Protein AF-A0A6N4V456-F1 (afdb_monomer)

Neare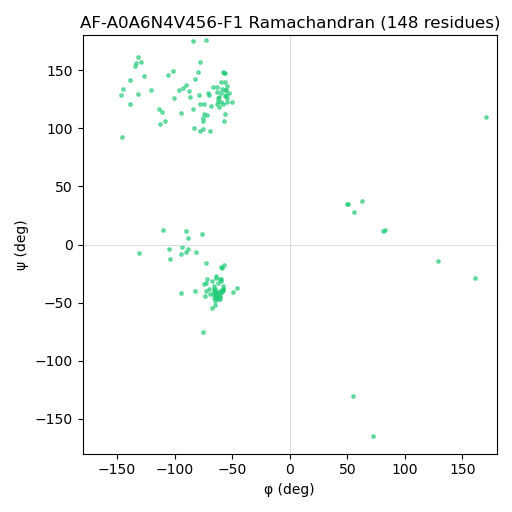st PDB structures (foldseek):
  8s0f-assembly1_A  TM=7.526E-01  e=5.060E-02  Homo sapiens
  7jps-assembly1_A  TM=7.672E-01  e=6.511E-02  Homo sapiens
  7jpr-assembly1_A  TM=7.227E-01  e=4.460E-02  Homo sapiens
  8s0d-assembly1_A  TM=7.265E-01  e=8.378E-02  Homo sapiens
  7jgr-assembly1_G  TM=6.329E-01  e=5.389E-02  Drosophila melanogaster

pLDDT: mean 76.41, std 17.26, range [37.94, 96.62]

Radius of gyration: 28.94 Å; Cα contacts (8 Å, |Δi|>4): 141; chains: 1; bounding box: 64×98×46 Å

Sequence (150 aa):
MQAHAAGMGLRGARKAVLAAVLELLPGRHSRITDDAVRLYQLADLIVEAGGRRYCDKTIGRALASLAADELVDYIPARGRGNRALVAIHRRFVDDIEVLQRDETGRVIVPASAESVTFLKPLPLIGQRPITPLPPAAPTPRPQATLDRRG

Organism: NCBI:txid67081

Secondary structure (DSSP, 8-state):
-HHHHHHTT--HHHHHHHHHHHIIIIIIIS-SEEEEEEHHHHHHHHHHTT-----HHHHHHHHHHHHHTTSEEEE---STT-EEEEEE-GGGTTT-----B-TTS-B---TT------S--PPPTT----PPPPPPPPPPPPP-------

Mean predicted aligned error: 15.13 Å

Structure (mmCIF, N/CA/C/O backbone):
data_AF-A0A6N4V456-F1
#
_entry.id   AF-A0A6N4V456-F1
#
loop_
_atom_site.group_PDB
_atom_site.id
_atom_site.type_symbol
_atom_site.label_atom_id
_atom_site.label_alt_id
_atom_site.label_comp_id
_atom_site.label_asym_id
_atom_site.label_entity_id
_atom_site.label_seq_id
_atom_site.pdbx_PDB_ins_code
_atom_site.Cartn_x
_atom_site.Cartn_y
_atom_site.Cartn_z
_atom_site.occupancy
_atom_site.B_iso_or_equiv
_atom_site.auth_seq_id
_atom_site.auth_comp_id
_atom_site.auth_asym_id
_atom_site.auth_atom_id
_atom_site.pdbx_PDB_model_num
ATOM 1 N N . MET A 1 1 ? -0.094 -7.632 11.638 1.00 76.62 1 MET A N 1
ATOM 2 C CA . MET A 1 1 ? 0.466 -7.560 10.266 1.00 76.62 1 MET A CA 1
ATOM 3 C C . MET A 1 1 ? 2.001 -7.577 10.207 1.00 76.62 1 MET A C 1
ATOM 5 O O . MET A 1 1 ? 2.545 -8.483 9.589 1.00 76.62 1 MET A O 1
ATOM 9 N N . GLN A 1 2 ? 2.720 -6.627 10.828 1.00 75.19 2 GLN A N 1
ATOM 10 C CA . GLN A 1 2 ? 4.193 -6.538 10.716 1.00 75.19 2 GLN A CA 1
ATOM 11 C C . GLN A 1 2 ? 4.936 -7.809 11.183 1.00 75.19 2 GLN A C 1
ATOM 13 O O . GLN A 1 2 ? 5.874 -8.235 10.516 1.00 75.19 2 GLN A O 1
ATOM 18 N N . ALA A 1 3 ? 4.477 -8.467 12.255 1.00 72.88 3 ALA A N 1
ATOM 19 C CA . ALA A 1 3 ? 5.039 -9.741 12.723 1.00 72.88 3 ALA A CA 1
ATOM 20 C C . ALA A 1 3 ? 4.883 -10.886 11.698 1.00 72.88 3 ALA A C 1
ATOM 22 O O . ALA A 1 3 ? 5.820 -11.640 11.456 1.00 72.88 3 ALA A O 1
ATOM 23 N N . HIS A 1 4 ? 3.730 -10.969 11.027 1.00 74.75 4 HIS A N 1
ATOM 24 C CA . HIS A 1 4 ? 3.493 -11.946 9.958 1.00 74.75 4 HIS A CA 1
ATOM 25 C C . HIS A 1 4 ? 4.378 -11.659 8.733 1.00 74.75 4 HIS A C 1
ATOM 27 O O . HIS A 1 4 ? 5.012 -12.556 8.182 1.00 74.75 4 HIS A O 1
ATOM 33 N N . ALA A 1 5 ? 4.506 -10.382 8.360 1.00 72.69 5 ALA A N 1
ATOM 34 C CA . ALA A 1 5 ? 5.397 -9.942 7.290 1.00 72.69 5 ALA A CA 1
ATOM 35 C C . ALA A 1 5 ? 6.885 -10.220 7.581 1.00 72.69 5 ALA A C 1
ATOM 37 O O . ALA A 1 5 ? 7.645 -10.518 6.657 1.00 72.69 5 ALA A O 1
ATOM 38 N N . ALA A 1 6 ? 7.306 -10.158 8.849 1.00 75.12 6 ALA A N 1
ATOM 39 C CA . ALA A 1 6 ? 8.663 -10.511 9.264 1.00 75.12 6 ALA A CA 1
ATOM 40 C C . ALA A 1 6 ? 8.957 -12.008 9.051 1.00 75.12 6 ALA A C 1
ATOM 42 O O . ALA A 1 6 ? 10.027 -12.343 8.543 1.00 75.12 6 ALA A O 1
ATOM 43 N N . GLY A 1 7 ? 7.989 -12.886 9.341 1.00 76.00 7 GLY A N 1
ATOM 44 C CA . GLY A 1 7 ? 8.099 -14.331 9.102 1.00 76.00 7 GLY A CA 1
ATOM 45 C C . GLY A 1 7 ? 8.227 -14.717 7.623 1.00 76.00 7 GLY A C 1
ATOM 46 O O . GLY A 1 7 ? 8.863 -15.714 7.303 1.00 76.00 7 GLY A O 1
ATOM 47 N N . MET A 1 8 ? 7.704 -13.895 6.708 1.00 83.44 8 MET A N 1
ATOM 48 C CA . MET A 1 8 ? 7.824 -14.114 5.257 1.00 83.44 8 MET A CA 1
ATOM 49 C C . MET A 1 8 ? 9.162 -13.658 4.662 1.00 83.44 8 MET A C 1
ATOM 51 O O . MET A 1 8 ? 9.415 -13.862 3.476 1.00 83.44 8 MET A O 1
ATOM 55 N N . GLY A 1 9 ? 10.022 -13.000 5.447 1.00 82.19 9 GLY A N 1
ATOM 56 C CA . GLY A 1 9 ? 11.329 -12.554 4.966 1.00 82.19 9 GLY A CA 1
ATOM 57 C C . GLY A 1 9 ? 11.247 -11.539 3.821 1.00 82.19 9 GLY A C 1
ATOM 58 O O . GLY A 1 9 ? 12.075 -11.583 2.908 1.00 82.19 9 GLY A O 1
ATOM 59 N N . LEU A 1 10 ? 10.269 -10.622 3.849 1.00 87.12 10 LEU A N 1
ATOM 60 C CA . LEU A 1 10 ? 10.125 -9.576 2.830 1.00 87.12 10 LEU A CA 1
ATOM 61 C C . LEU A 1 10 ? 11.402 -8.729 2.711 1.00 87.12 10 LEU A C 1
ATOM 63 O O . LEU A 1 10 ? 11.950 -8.241 3.703 1.00 87.12 10 LEU A O 1
ATOM 67 N N . ARG A 1 11 ? 11.855 -8.491 1.475 1.00 88.69 11 ARG A N 1
ATOM 68 C CA . ARG A 1 11 ? 13.077 -7.726 1.169 1.00 88.69 11 ARG A CA 1
ATOM 69 C C . ARG A 1 11 ? 12.840 -6.676 0.087 1.00 88.69 11 ARG A C 1
ATOM 71 O O . ARG A 1 11 ? 11.875 -6.740 -0.677 1.00 88.69 11 ARG A O 1
ATOM 78 N N . GLY A 1 12 ? 13.754 -5.707 0.022 1.00 91.38 12 GLY A N 1
ATOM 79 C CA . GLY A 1 12 ? 13.803 -4.696 -1.033 1.00 91.38 12 GLY A CA 1
ATOM 80 C C . GLY A 1 12 ? 12.491 -3.926 -1.195 1.00 91.38 12 GLY A C 1
ATOM 81 O O . GLY A 1 12 ? 11.916 -3.450 -0.215 1.00 91.38 12 GLY A O 1
ATOM 82 N N . ALA A 1 13 ? 12.013 -3.828 -2.439 1.00 92.25 13 ALA A N 1
ATOM 83 C CA . ALA A 1 13 ? 10.823 -3.057 -2.792 1.00 92.25 13 ALA A CA 1
ATOM 84 C C . ALA A 1 13 ? 9.568 -3.513 -2.037 1.00 92.25 13 ALA A C 1
ATOM 86 O O . ALA A 1 13 ? 8.795 -2.672 -1.606 1.00 92.25 13 ALA A O 1
ATOM 87 N N . ARG A 1 14 ? 9.381 -4.822 -1.823 1.00 94.75 14 ARG A N 1
ATOM 88 C CA . ARG A 1 14 ? 8.186 -5.351 -1.143 1.00 94.75 14 ARG A CA 1
ATOM 89 C C . ARG A 1 14 ? 8.100 -4.873 0.303 1.00 94.75 14 ARG A C 1
ATOM 91 O O . ARG A 1 14 ? 7.057 -4.390 0.725 1.00 94.75 14 ARG A O 1
ATOM 98 N N . LYS A 1 15 ? 9.218 -4.947 1.035 1.00 94.44 15 LYS A N 1
ATOM 99 C CA . LYS A 1 15 ? 9.308 -4.452 2.416 1.00 94.44 15 LYS A CA 1
ATOM 100 C C . LYS A 1 15 ? 9.073 -2.941 2.480 1.00 94.44 15 LYS A C 1
ATOM 102 O O . LYS A 1 15 ? 8.299 -2.485 3.313 1.00 94.44 15 LYS A O 1
ATOM 107 N N . ALA A 1 16 ? 9.723 -2.186 1.594 1.00 95.06 16 ALA A N 1
ATOM 108 C CA . ALA A 1 16 ? 9.610 -0.730 1.557 1.00 95.06 16 ALA A CA 1
ATOM 109 C C . ALA A 1 16 ? 8.184 -0.268 1.211 1.00 95.06 16 ALA A C 1
ATOM 111 O O . ALA A 1 16 ? 7.636 0.593 1.887 1.00 95.06 16 ALA A O 1
ATOM 112 N N . VAL A 1 17 ? 7.561 -0.884 0.203 1.00 95.31 17 VAL A N 1
ATOM 113 C CA . VAL A 1 17 ? 6.187 -0.577 -0.210 1.00 95.31 17 VAL A CA 1
ATOM 114 C C . VAL A 1 17 ? 5.193 -0.942 0.882 1.00 95.31 17 VAL A C 1
ATOM 116 O O . VAL A 1 17 ? 4.307 -0.145 1.161 1.00 95.31 17 VAL A O 1
ATOM 119 N N . LEU A 1 18 ? 5.355 -2.088 1.549 1.00 94.69 18 LEU A N 1
ATOM 120 C CA . LEU A 1 18 ? 4.477 -2.442 2.661 1.00 94.69 18 LEU A CA 1
ATOM 121 C C . LEU A 1 18 ? 4.556 -1.416 3.803 1.00 94.69 18 LEU A C 1
ATOM 123 O O . LEU A 1 18 ? 3.525 -0.998 4.321 1.00 94.69 18 LEU A O 1
ATOM 127 N N . ALA A 1 19 ? 5.767 -0.995 4.176 1.00 94.38 19 ALA A N 1
ATOM 128 C CA . ALA A 1 19 ? 5.955 0.036 5.193 1.00 94.38 19 ALA A CA 1
ATOM 129 C C . ALA A 1 19 ? 5.307 1.367 4.775 1.00 94.38 19 ALA A C 1
ATOM 131 O O . ALA A 1 19 ? 4.605 1.976 5.573 1.00 94.38 19 ALA A O 1
ATOM 132 N N . ALA A 1 20 ? 5.465 1.775 3.514 1.00 94.50 20 ALA A N 1
ATOM 133 C CA . ALA A 1 20 ? 4.847 2.990 2.992 1.00 94.50 20 ALA A CA 1
ATOM 134 C C . ALA A 1 20 ? 3.314 2.918 2.939 1.00 94.50 20 ALA A C 1
ATOM 136 O O . ALA A 1 20 ? 2.661 3.919 3.202 1.00 94.50 20 ALA A O 1
ATOM 137 N N . VAL A 1 21 ? 2.720 1.757 2.642 1.00 93.31 21 VAL A N 1
ATOM 138 C CA . VAL A 1 21 ? 1.257 1.572 2.706 1.00 93.31 21 VAL A CA 1
ATOM 139 C C . VAL A 1 21 ? 0.754 1.733 4.141 1.00 93.31 21 VAL A C 1
ATOM 141 O O . VAL A 1 21 ? -0.249 2.407 4.364 1.00 93.31 21 VAL A O 1
ATOM 144 N N . LEU A 1 22 ? 1.465 1.157 5.113 1.00 92.19 22 LEU A N 1
ATOM 145 C CA . LEU A 1 22 ? 1.135 1.300 6.533 1.00 92.19 22 LEU A CA 1
ATOM 146 C C . LEU A 1 22 ? 1.335 2.730 7.046 1.00 92.19 22 LEU A C 1
ATOM 148 O O . LEU A 1 22 ? 0.599 3.171 7.916 1.00 92.19 22 LEU A O 1
ATOM 152 N N . GLU A 1 23 ? 2.288 3.473 6.501 1.00 93.56 23 GLU A N 1
ATOM 153 C CA . GLU A 1 23 ? 2.442 4.888 6.829 1.00 93.56 23 GLU A CA 1
ATOM 154 C C . GLU A 1 23 ? 1.342 5.741 6.177 1.00 93.56 23 GLU A C 1
ATOM 156 O O . GLU A 1 23 ? 0.740 6.596 6.822 1.00 93.56 23 GLU A O 1
ATOM 161 N N . LEU A 1 24 ? 1.029 5.494 4.902 1.00 90.81 24 LEU A N 1
ATOM 162 C CA . LEU A 1 24 ? 0.045 6.278 4.157 1.00 90.81 24 LEU A CA 1
ATOM 163 C C . LEU A 1 24 ? -1.364 6.119 4.735 1.00 90.81 24 LEU A C 1
ATOM 165 O O . LEU A 1 24 ? -2.036 7.112 5.005 1.00 90.81 24 LEU A O 1
ATOM 169 N N . LEU A 1 25 ? -1.810 4.871 4.902 1.00 87.00 25 LEU A N 1
ATOM 170 C CA . LEU A 1 25 ? -3.200 4.564 5.216 1.00 87.00 25 LEU A CA 1
ATOM 171 C C . LEU A 1 25 ? -3.519 4.885 6.690 1.00 87.00 25 LEU A C 1
ATOM 173 O O . LEU A 1 25 ? -4.149 5.919 6.946 1.00 87.00 25 LEU A O 1
ATOM 177 N N . PRO A 1 26 ? -3.092 4.084 7.687 1.00 80.88 26 PRO A N 1
ATOM 178 C CA . PRO A 1 26 ? -3.422 4.389 9.070 1.00 80.88 26 PRO A CA 1
ATOM 179 C C . PRO A 1 26 ? -2.608 5.567 9.619 1.00 80.88 26 PRO A C 1
ATOM 181 O O . PRO A 1 26 ? -3.162 6.343 10.392 1.00 80.88 26 PRO A O 1
ATOM 184 N N . GLY A 1 27 ? -1.344 5.744 9.209 1.00 80.12 27 GLY A N 1
ATOM 185 C CA . GLY A 1 27 ? -0.478 6.810 9.730 1.00 80.12 27 GLY A CA 1
ATOM 186 C C . GLY A 1 27 ? -0.928 8.215 9.323 1.00 80.12 27 GLY A C 1
ATOM 187 O O . GLY A 1 27 ? -1.173 9.062 10.181 1.00 80.12 27 GLY A O 1
ATOM 188 N N . ARG A 1 28 ? -1.087 8.470 8.019 1.00 84.00 28 ARG A N 1
ATOM 189 C CA . ARG A 1 28 ? -1.448 9.805 7.505 1.00 84.00 28 ARG A CA 1
ATOM 190 C C . ARG A 1 28 ? -2.938 9.996 7.297 1.00 84.00 28 ARG A C 1
ATOM 192 O O . ARG A 1 28 ? -3.461 11.065 7.598 1.00 84.00 28 ARG A O 1
ATOM 199 N N . HIS A 1 29 ? -3.628 8.996 6.756 1.00 82.06 29 HIS A N 1
ATOM 200 C CA . HIS A 1 29 ? -5.027 9.157 6.361 1.00 82.06 29 HIS A CA 1
ATOM 201 C C . HIS A 1 29 ? -6.013 8.713 7.449 1.00 82.06 29 HIS A C 1
ATOM 203 O O . HIS A 1 29 ? -7.209 8.960 7.301 1.00 82.06 29 HIS A O 1
ATOM 209 N N . SER A 1 30 ? -5.546 8.093 8.546 1.00 79.94 30 SER A N 1
ATOM 210 C CA . SER A 1 30 ? -6.413 7.473 9.565 1.00 79.94 30 SER A CA 1
ATOM 211 C C . SER A 1 30 ? -7.454 6.523 8.950 1.00 79.94 30 SER A C 1
ATOM 213 O O . SER A 1 30 ? -8.595 6.452 9.408 1.00 79.94 30 SER A O 1
ATOM 215 N N . ARG A 1 31 ? -7.080 5.830 7.869 1.00 79.88 31 ARG A N 1
ATOM 216 C CA . ARG A 1 31 ? -7.943 4.929 7.092 1.00 79.88 31 ARG A CA 1
ATOM 217 C C . ARG A 1 31 ? -7.257 3.582 6.905 1.00 79.88 31 ARG A C 1
ATOM 219 O O . ARG A 1 31 ? -6.039 3.492 6.946 1.00 79.88 31 ARG A O 1
ATOM 226 N N . ILE A 1 32 ? -8.042 2.537 6.665 1.00 82.00 32 ILE A N 1
ATOM 227 C CA . ILE A 1 32 ? -7.533 1.192 6.332 1.00 82.00 32 ILE A CA 1
ATOM 228 C C . ILE A 1 32 ? -7.664 0.854 4.838 1.00 82.00 32 ILE A C 1
ATOM 230 O O . ILE A 1 32 ? -7.033 -0.090 4.366 1.00 82.00 32 ILE A O 1
ATOM 234 N N . THR A 1 33 ? -8.421 1.670 4.099 1.00 81.94 33 THR A N 1
ATOM 235 C CA . THR A 1 33 ? -8.672 1.572 2.655 1.00 81.94 33 THR A CA 1
ATOM 236 C C . THR A 1 33 ? -8.623 2.964 2.038 1.00 81.94 33 THR A C 1
ATOM 238 O O . THR A 1 33 ? -9.124 3.921 2.635 1.00 81.94 33 THR A O 1
ATOM 241 N N . ASP A 1 34 ? -8.058 3.079 0.838 1.00 75.44 34 ASP A N 1
ATOM 242 C CA . ASP A 1 34 ? -8.066 4.311 0.049 1.00 75.44 34 ASP A CA 1
ATOM 243 C C . ASP A 1 34 ? -8.139 3.983 -1.454 1.00 75.44 34 ASP A C 1
ATOM 245 O O . ASP A 1 34 ? -7.368 3.170 -1.972 1.00 75.44 34 ASP A O 1
ATOM 249 N N . ASP A 1 35 ? -9.091 4.593 -2.158 1.00 71.62 35 ASP A N 1
ATOM 250 C CA . ASP A 1 35 ? -9.322 4.433 -3.597 1.00 71.62 35 ASP A CA 1
ATOM 251 C C . ASP A 1 35 ? -8.527 5.444 -4.444 1.00 71.62 35 ASP A C 1
ATOM 253 O O . ASP A 1 35 ? -8.491 5.359 -5.676 1.00 71.62 35 ASP A O 1
ATOM 257 N N . ALA A 1 36 ? -7.860 6.399 -3.788 1.00 79.88 36 ALA A N 1
ATOM 258 C CA . ALA A 1 36 ? -7.232 7.547 -4.414 1.00 79.88 36 ALA A CA 1
ATOM 259 C C . ALA A 1 36 ? -5.697 7.533 -4.403 1.00 79.88 36 ALA A C 1
ATOM 261 O O . ALA A 1 36 ? -5.079 8.548 -4.747 1.00 79.88 36 ALA A O 1
ATOM 262 N N . VAL A 1 37 ? -5.066 6.405 -4.068 1.00 86.19 37 VAL A N 1
ATOM 263 C CA . VAL A 1 37 ? -3.610 6.326 -3.895 1.00 86.19 37 VAL A CA 1
ATOM 264 C C . VAL A 1 37 ? -2.893 6.492 -5.229 1.00 86.19 37 VAL A C 1
ATOM 266 O O . VAL A 1 37 ? -3.022 5.679 -6.147 1.00 86.19 37 VAL A O 1
ATOM 269 N N . ARG A 1 38 ? -2.065 7.529 -5.341 1.00 89.56 38 ARG A N 1
ATOM 270 C CA . ARG A 1 38 ? -1.131 7.669 -6.461 1.00 89.56 38 ARG A CA 1
ATOM 271 C C . ARG A 1 38 ? 0.161 6.938 -6.123 1.00 89.56 38 ARG A C 1
ATOM 273 O O . ARG A 1 38 ? 0.729 7.148 -5.055 1.00 89.56 38 ARG A O 1
ATOM 280 N N . LEU A 1 39 ? 0.677 6.123 -7.045 1.00 90.44 39 LEU A N 1
ATOM 281 C CA . LEU A 1 39 ? 1.865 5.297 -6.774 1.00 90.44 39 LEU A CA 1
ATOM 282 C C . LEU A 1 39 ? 3.106 6.120 -6.398 1.00 90.44 39 LEU A C 1
ATOM 284 O O . LEU A 1 39 ? 3.908 5.664 -5.584 1.00 90.44 39 LEU A O 1
ATOM 288 N N . TYR A 1 40 ? 3.233 7.352 -6.902 1.00 89.81 40 TYR A N 1
ATOM 289 C CA . TYR A 1 40 ? 4.324 8.237 -6.499 1.00 89.81 40 TYR A CA 1
ATOM 290 C C . TYR A 1 40 ? 4.265 8.622 -5.013 1.00 89.81 40 TYR A C 1
ATOM 292 O O . TYR A 1 40 ? 5.317 8.842 -4.431 1.00 89.81 40 TYR A O 1
ATOM 300 N N . GLN A 1 41 ? 3.085 8.670 -4.377 1.00 91.62 41 GLN A N 1
ATOM 301 C CA . GLN A 1 41 ? 2.974 8.993 -2.947 1.00 91.62 41 GLN A CA 1
ATOM 302 C C . GLN A 1 41 ? 3.653 7.910 -2.107 1.00 91.62 41 GLN A C 1
ATOM 304 O O . GLN A 1 41 ? 4.359 8.212 -1.152 1.00 91.62 41 GLN A O 1
ATOM 309 N N . LEU A 1 42 ? 3.512 6.645 -2.515 1.00 93.31 42 LEU A N 1
ATOM 310 C CA . LEU A 1 42 ? 4.258 5.544 -1.908 1.00 93.31 42 LEU A CA 1
ATOM 311 C C . LEU A 1 42 ? 5.760 5.678 -2.184 1.00 93.31 42 LEU A C 1
ATOM 313 O O . LEU A 1 42 ? 6.566 5.396 -1.305 1.00 93.31 42 LEU A O 1
ATOM 317 N N . ALA A 1 43 ? 6.152 6.125 -3.382 1.00 93.62 43 ALA A N 1
ATOM 318 C CA . ALA A 1 43 ? 7.557 6.378 -3.703 1.00 93.62 43 ALA A CA 1
ATOM 319 C C . ALA A 1 43 ? 8.167 7.465 -2.803 1.00 93.62 43 ALA A C 1
ATOM 321 O O . ALA A 1 43 ? 9.284 7.289 -2.321 1.00 93.62 43 ALA A O 1
ATOM 322 N N . ASP A 1 44 ? 7.438 8.559 -2.581 1.00 94.94 44 ASP A N 1
ATOM 323 C CA . ASP A 1 44 ? 7.869 9.685 -1.752 1.00 94.94 44 ASP A CA 1
ATOM 324 C C . ASP A 1 44 ? 7.998 9.261 -0.287 1.00 94.94 44 ASP A C 1
ATOM 326 O O . ASP A 1 44 ? 9.052 9.470 0.303 1.00 94.94 44 ASP A O 1
ATOM 330 N N . LEU A 1 45 ? 7.014 8.538 0.256 1.00 95.31 45 LEU A N 1
ATOM 331 C CA . LEU A 1 45 ? 7.079 7.990 1.617 1.00 95.31 45 LEU A CA 1
ATOM 332 C C . LEU A 1 45 ? 8.285 7.071 1.839 1.00 95.31 45 LEU A C 1
ATOM 334 O O . LEU A 1 45 ? 8.918 7.109 2.892 1.00 95.31 45 LEU A O 1
ATOM 338 N N . ILE A 1 46 ? 8.634 6.249 0.845 1.00 95.12 46 ILE A N 1
ATOM 339 C CA . ILE A 1 46 ? 9.825 5.394 0.930 1.00 95.12 46 ILE A CA 1
ATOM 340 C C . ILE A 1 46 ? 11.097 6.243 1.010 1.00 95.12 46 ILE A C 1
ATOM 342 O O . ILE A 1 46 ? 12.006 5.897 1.763 1.00 95.12 46 ILE A O 1
ATOM 346 N N . VAL A 1 47 ? 11.179 7.322 0.229 1.00 96.62 47 VAL A N 1
ATOM 347 C CA . VAL A 1 47 ? 12.335 8.230 0.229 1.00 96.62 47 VAL A CA 1
ATOM 348 C C . VAL A 1 47 ? 12.416 9.010 1.539 1.00 96.62 47 VAL A C 1
ATOM 350 O O . VAL A 1 47 ? 13.497 9.104 2.114 1.00 96.62 47 VAL A O 1
ATOM 353 N N . GLU A 1 48 ? 11.289 9.509 2.045 1.00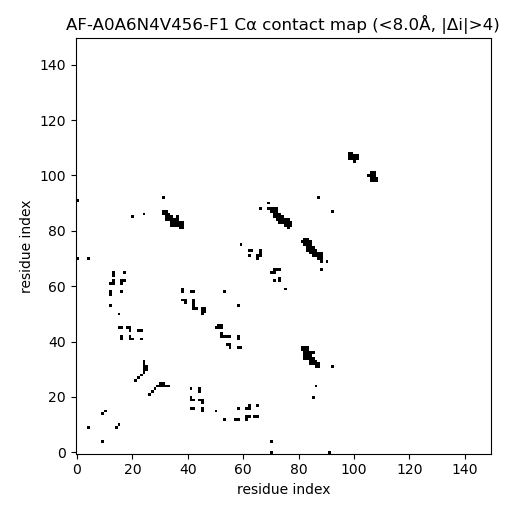 94.88 48 GLU A N 1
ATOM 354 C CA . GLU A 1 48 ? 11.194 10.193 3.341 1.00 94.88 48 GLU A CA 1
ATOM 355 C C . GLU A 1 48 ? 11.663 9.296 4.497 1.00 94.88 48 GLU A C 1
ATOM 357 O O . GLU A 1 48 ? 12.341 9.762 5.407 1.00 94.88 48 GLU A O 1
ATOM 362 N N . ALA A 1 49 ? 11.397 7.989 4.421 1.00 91.88 49 ALA A N 1
ATOM 363 C CA . ALA A 1 49 ? 11.895 6.996 5.372 1.00 91.88 49 ALA A CA 1
ATOM 364 C C . ALA A 1 49 ? 13.386 6.619 5.180 1.00 91.88 49 ALA A C 1
ATOM 366 O O . ALA A 1 49 ? 13.862 5.654 5.781 1.00 91.88 49 ALA A O 1
ATOM 367 N N . GLY A 1 50 ? 14.130 7.330 4.322 1.00 92.88 50 GLY A N 1
ATOM 368 C CA . GLY A 1 50 ? 15.548 7.078 4.029 1.00 92.88 50 GLY A CA 1
ATOM 369 C C . GLY A 1 50 ? 15.803 5.943 3.028 1.00 92.88 50 GLY A C 1
ATOM 370 O O . GLY A 1 50 ? 16.934 5.477 2.881 1.00 92.88 50 GLY A O 1
ATOM 371 N N . GLY A 1 51 ? 14.764 5.461 2.345 1.00 93.00 51 GLY A N 1
ATOM 372 C CA . GLY A 1 51 ? 14.861 4.435 1.312 1.00 93.00 51 GLY A CA 1
ATOM 373 C C . GLY A 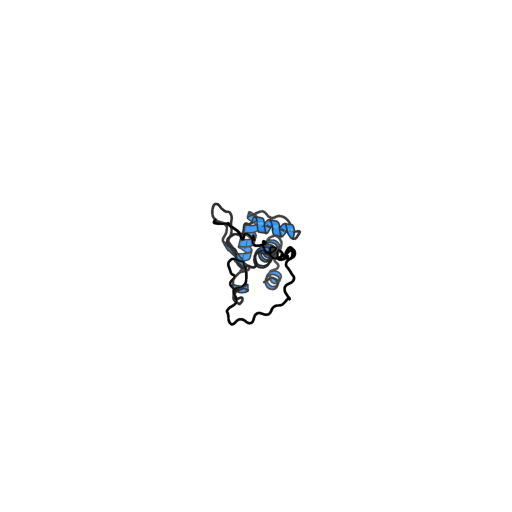1 51 ? 15.216 4.988 -0.072 1.00 93.00 51 GLY A C 1
ATOM 374 O O . GLY A 1 51 ? 15.274 6.191 -0.317 1.00 93.00 51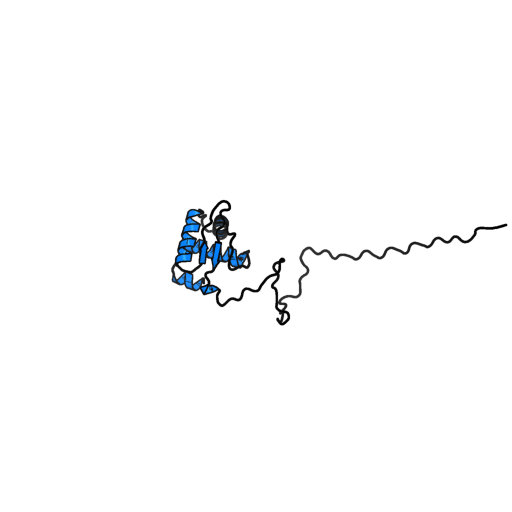 GLY A O 1
ATOM 375 N N . ARG A 1 52 ? 15.421 4.082 -1.036 1.00 93.38 52 ARG A N 1
ATOM 376 C CA . ARG A 1 52 ? 15.632 4.463 -2.442 1.00 93.38 52 ARG A CA 1
ATOM 377 C C . ARG A 1 52 ? 14.307 4.778 -3.138 1.00 93.38 52 ARG A C 1
ATOM 379 O O . ARG A 1 52 ? 13.307 4.102 -2.896 1.00 93.38 52 ARG A O 1
ATOM 386 N N . ARG A 1 53 ? 14.327 5.699 -4.103 1.00 94.88 53 ARG A N 1
ATOM 387 C CA . ARG A 1 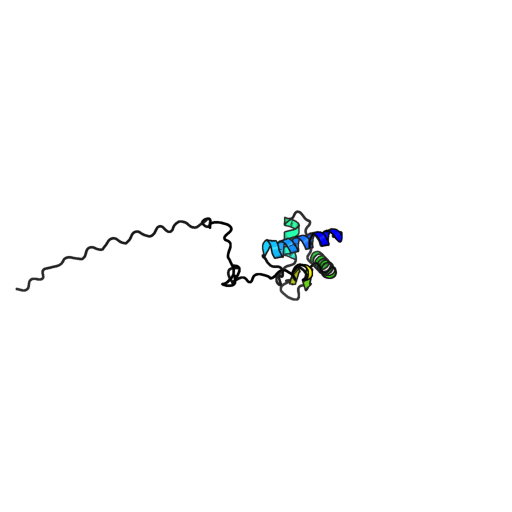53 ? 13.158 5.968 -4.951 1.00 94.88 53 ARG A CA 1
ATOM 388 C C . ARG A 1 53 ? 12.897 4.796 -5.903 1.00 94.88 53 ARG A C 1
ATOM 390 O O . ARG A 1 53 ? 13.793 4.347 -6.619 1.00 94.88 53 ARG A O 1
ATOM 397 N N . TYR A 1 54 ? 11.658 4.312 -5.925 1.00 94.50 54 TYR A N 1
ATOM 398 C CA . TYR A 1 54 ? 11.183 3.295 -6.864 1.00 94.50 54 TYR A CA 1
ATOM 399 C C . TYR A 1 54 ? 10.279 3.933 -7.922 1.00 94.50 54 TYR A C 1
ATOM 401 O O . TYR A 1 54 ? 9.537 4.862 -7.622 1.00 94.50 54 TYR A O 1
ATOM 409 N N . CYS A 1 55 ? 10.317 3.428 -9.156 1.00 93.25 55 CYS A N 1
ATOM 410 C CA . CYS A 1 55 ? 9.368 3.841 -10.189 1.00 93.25 55 CYS A CA 1
ATOM 411 C C . CYS A 1 55 ? 7.999 3.170 -9.996 1.00 93.25 55 CYS A C 1
ATOM 413 O O . CYS A 1 55 ? 7.920 2.065 -9.449 1.00 93.25 55 CYS A O 1
ATOM 415 N N . ASP A 1 56 ? 6.944 3.781 -10.539 1.00 91.75 56 ASP A N 1
ATOM 416 C CA . ASP A 1 56 ? 5.558 3.290 -10.481 1.00 91.75 56 ASP A CA 1
ATOM 417 C C . ASP A 1 56 ? 5.429 1.818 -10.888 1.00 91.75 56 ASP A C 1
ATOM 419 O O . ASP A 1 5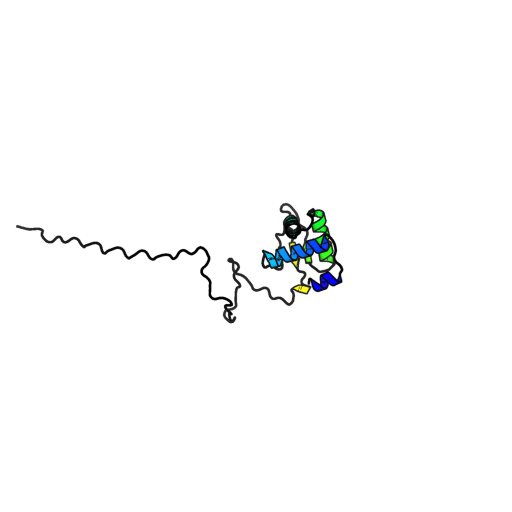6 ? 4.748 1.041 -10.223 1.00 91.75 56 ASP A O 1
ATOM 423 N N . LYS A 1 57 ? 6.157 1.387 -11.928 1.00 92.19 57 LYS A N 1
ATOM 424 C CA . LYS A 1 57 ? 6.180 -0.018 -12.367 1.00 92.19 57 LYS A CA 1
ATOM 425 C C . LYS A 1 57 ? 6.688 -0.963 -11.275 1.00 92.19 57 LYS A C 1
ATOM 427 O O . LYS A 1 57 ? 6.171 -2.068 -11.126 1.00 92.19 57 LYS A O 1
ATOM 432 N N . THR A 1 58 ? 7.710 -0.552 -10.525 1.00 95.12 58 THR A N 1
ATOM 433 C CA . THR A 1 58 ? 8.264 -1.363 -9.431 1.00 95.12 58 THR A CA 1
ATOM 434 C C . THR A 1 58 ? 7.315 -1.391 -8.240 1.00 95.12 58 THR A C 1
ATOM 436 O O . THR A 1 58 ? 7.115 -2.450 -7.651 1.00 95.12 58 THR A O 1
ATOM 439 N N . ILE A 1 59 ? 6.689 -0.256 -7.928 1.00 94.69 59 ILE A N 1
ATOM 440 C CA . ILE A 1 59 ? 5.708 -0.147 -6.845 1.00 94.69 59 ILE A CA 1
ATOM 441 C C . ILE A 1 59 ? 4.475 -0.997 -7.156 1.00 94.69 59 ILE A C 1
ATOM 443 O O . ILE A 1 59 ? 4.099 -1.827 -6.337 1.00 94.69 59 ILE A O 1
ATOM 447 N N . GLY A 1 60 ? 3.906 -0.884 -8.358 1.00 93.94 60 GLY A N 1
ATOM 448 C CA . GLY A 1 60 ? 2.760 -1.692 -8.780 1.00 93.94 60 GLY A CA 1
ATOM 449 C C . GLY A 1 60 ? 3.050 -3.196 -8.754 1.00 93.94 60 GLY A C 1
ATOM 450 O O . GLY A 1 60 ? 2.227 -3.975 -8.282 1.00 93.94 60 GLY A O 1
ATOM 451 N N . ARG A 1 61 ? 4.251 -3.623 -9.175 1.00 95.62 61 ARG A N 1
ATOM 452 C CA . ARG A 1 61 ? 4.682 -5.030 -9.055 1.00 95.62 61 ARG A CA 1
ATOM 453 C C . ARG A 1 61 ? 4.800 -5.486 -7.604 1.00 95.62 61 ARG A C 1
ATOM 455 O O . ARG A 1 61 ? 4.404 -6.604 -7.285 1.00 95.62 61 ARG A O 1
ATOM 462 N N . ALA A 1 62 ? 5.348 -4.641 -6.735 1.00 96.25 62 ALA A N 1
ATOM 463 C CA . ALA A 1 62 ? 5.438 -4.943 -5.315 1.00 96.25 62 ALA A CA 1
ATOM 464 C C . ALA A 1 62 ? 4.042 -5.050 -4.684 1.00 96.25 62 ALA A C 1
ATOM 466 O O . ALA A 1 62 ? 3.802 -6.016 -3.973 1.00 96.25 62 ALA A O 1
ATOM 467 N N . LEU A 1 63 ? 3.117 -4.134 -4.996 1.00 95.44 63 LEU A N 1
ATOM 468 C CA . LEU A 1 63 ? 1.726 -4.178 -4.529 1.00 95.44 63 LEU A CA 1
ATOM 469 C C . LEU A 1 63 ? 1.006 -5.445 -4.993 1.00 95.44 63 LEU A C 1
ATOM 471 O O . LEU A 1 63 ? 0.431 -6.141 -4.167 1.00 95.44 63 LEU A O 1
ATOM 475 N N . ALA A 1 64 ? 1.116 -5.807 -6.273 1.00 95.69 64 ALA A N 1
ATOM 476 C CA . ALA A 1 64 ? 0.542 -7.051 -6.786 1.00 95.69 64 ALA A CA 1
ATOM 477 C C . ALA A 1 64 ? 1.096 -8.290 -6.060 1.00 95.69 64 ALA A C 1
ATOM 479 O O . ALA A 1 64 ? 0.348 -9.196 -5.712 1.00 95.69 64 ALA A O 1
ATOM 480 N N . SER A 1 65 ? 2.402 -8.313 -5.774 1.00 95.81 65 SER A N 1
ATOM 481 C CA . SER A 1 65 ? 3.025 -9.405 -5.021 1.00 95.81 65 SER A CA 1
ATOM 482 C C . SER A 1 65 ? 2.665 -9.403 -3.531 1.00 95.81 65 SER A C 1
ATOM 484 O O . SER A 1 65 ? 2.664 -10.457 -2.912 1.00 95.81 65 SER A O 1
ATOM 486 N N . LEU A 1 66 ? 2.401 -8.247 -2.920 1.00 96.12 66 LEU A N 1
ATOM 487 C CA . LEU A 1 66 ? 1.892 -8.173 -1.547 1.00 96.12 66 LEU A CA 1
ATOM 488 C C . LEU A 1 66 ? 0.424 -8.613 -1.477 1.00 96.12 66 LEU A C 1
ATOM 490 O O . LEU A 1 66 ? 0.031 -9.214 -0.482 1.00 96.12 66 LEU A O 1
ATOM 494 N N . ALA A 1 67 ? -0.357 -8.349 -2.525 1.00 95.06 67 ALA A N 1
ATOM 495 C CA . ALA A 1 67 ? -1.737 -8.803 -2.628 1.00 95.06 67 ALA A CA 1
ATOM 496 C C . ALA A 1 67 ? -1.850 -10.313 -2.833 1.00 95.06 67 ALA A C 1
ATOM 498 O O . ALA A 1 67 ? -2.691 -10.948 -2.209 1.00 95.06 67 ALA A O 1
ATOM 499 N N . ALA A 1 68 ? -0.948 -10.905 -3.621 1.00 94.50 68 ALA A N 1
ATOM 500 C CA . ALA A 1 68 ? -0.843 -12.360 -3.739 1.00 94.50 68 ALA A CA 1
ATOM 501 C C . ALA A 1 68 ? -0.550 -13.050 -2.391 1.00 94.50 68 ALA A C 1
ATOM 503 O O . ALA A 1 68 ? -1.021 -14.156 -2.159 1.00 94.50 68 ALA A O 1
ATOM 504 N N . ASP A 1 69 ? 0.177 -12.375 -1.496 1.00 94.19 69 ASP A N 1
ATOM 505 C CA . ASP A 1 69 ? 0.475 -12.859 -0.141 1.00 94.19 69 ASP A CA 1
ATOM 506 C C . ASP A 1 69 ? -0.590 -12.424 0.888 1.00 94.19 69 ASP A C 1
ATOM 508 O O . ASP A 1 69 ? -0.358 -12.507 2.099 1.00 94.19 69 ASP A O 1
ATOM 512 N N . GLU A 1 70 ? -1.736 -11.906 0.429 1.00 94.12 70 GLU A N 1
ATOM 513 C CA . GLU A 1 70 ? -2.866 -11.452 1.251 1.00 94.12 70 GLU A CA 1
ATOM 514 C C . GLU A 1 70 ? -2.471 -10.396 2.300 1.00 94.12 70 GLU A C 1
ATOM 516 O O . GLU A 1 70 ? -3.020 -10.313 3.398 1.00 94.12 70 GLU A O 1
ATOM 521 N N . LEU A 1 71 ? -1.427 -9.605 2.051 1.00 93.00 71 LEU A N 1
ATOM 522 C CA . LEU A 1 71 ? -1.045 -8.517 2.955 1.00 93.00 71 LEU A CA 1
ATOM 523 C C . LEU A 1 71 ? -1.884 -7.266 2.710 1.00 93.00 71 LEU A C 1
ATOM 525 O O . LEU A 1 71 ? -2.292 -6.587 3.649 1.00 93.00 71 LEU A O 1
ATOM 529 N N . VAL A 1 72 ? -2.156 -6.972 1.449 1.00 94.25 72 VAL A N 1
ATOM 530 C CA . VAL A 1 72 ? -2.925 -5.805 1.019 1.00 94.25 72 VAL A CA 1
ATOM 531 C C . VAL A 1 72 ? -3.932 -6.237 -0.032 1.00 94.25 72 VAL A C 1
ATOM 533 O O . VAL A 1 72 ? -3.665 -7.177 -0.769 1.00 94.25 72 VAL A O 1
ATOM 536 N N . ASP A 1 73 ? -5.040 -5.526 -0.162 1.00 94.19 73 ASP A N 1
ATOM 537 C CA . ASP A 1 73 ? -5.847 -5.592 -1.375 1.00 94.19 73 ASP A CA 1
ATOM 538 C C . ASP A 1 73 ? -5.348 -4.524 -2.347 1.00 94.19 73 ASP A C 1
ATOM 540 O O . ASP A 1 73 ? -5.031 -3.398 -1.951 1.00 94.19 73 ASP A O 1
ATOM 544 N N . TYR A 1 74 ? -5.237 -4.880 -3.626 1.00 94.31 74 TYR A N 1
ATOM 545 C CA . TYR A 1 74 ? -4.704 -3.988 -4.649 1.00 94.31 74 TYR A CA 1
ATOM 546 C C . TYR A 1 74 ? -5.505 -4.074 -5.944 1.00 94.31 74 TYR A C 1
ATOM 548 O O . TYR A 1 74 ? -5.550 -5.121 -6.591 1.00 94.31 74 TYR A O 1
ATOM 556 N N . ILE A 1 75 ? -6.065 -2.939 -6.368 1.00 92.38 75 ILE A N 1
ATOM 557 C CA . ILE A 1 75 ? -6.641 -2.773 -7.704 1.00 92.38 75 ILE A CA 1
ATOM 558 C C . ILE A 1 75 ? -5.780 -1.759 -8.463 1.00 92.38 75 ILE A C 1
ATOM 560 O O . ILE A 1 75 ? -5.709 -0.590 -8.063 1.00 92.38 75 ILE A O 1
ATOM 564 N N . PRO A 1 76 ? -5.120 -2.172 -9.562 1.00 89.38 76 PRO A N 1
ATOM 565 C CA . PRO A 1 76 ? -4.299 -1.275 -10.360 1.00 89.38 76 PRO A CA 1
ATOM 566 C C . PRO A 1 76 ? -5.089 -0.075 -10.877 1.00 89.38 76 PRO A C 1
ATOM 568 O O . PRO A 1 76 ? -6.267 -0.193 -11.222 1.00 89.38 76 PRO A O 1
ATOM 571 N N . ALA A 1 77 ? -4.408 1.062 -11.007 1.00 83.62 77 ALA A N 1
ATOM 572 C CA . ALA A 1 77 ? -5.002 2.257 -11.582 1.00 83.62 77 ALA A CA 1
ATOM 573 C C . ALA A 1 77 ? -5.494 2.008 -13.016 1.00 83.62 77 ALA A C 1
ATOM 575 O O . ALA A 1 77 ? -4.774 1.438 -13.839 1.00 83.62 77 ALA A O 1
ATOM 576 N N . ARG A 1 78 ? -6.713 2.462 -13.327 1.00 78.19 78 ARG A N 1
ATOM 577 C CA . ARG A 1 78 ? -7.307 2.378 -14.670 1.00 78.19 78 ARG A CA 1
ATOM 578 C C . ARG A 1 78 ? -7.631 3.779 -15.192 1.00 78.19 78 ARG A C 1
ATOM 580 O O . ARG A 1 78 ? -8.240 4.579 -14.491 1.00 78.19 78 ARG A O 1
ATOM 587 N N . GLY A 1 79 ? -7.251 4.064 -16.439 1.00 66.56 79 GLY A N 1
ATOM 588 C CA . GLY A 1 79 ? -7.633 5.292 -17.145 1.00 66.56 79 GLY A CA 1
ATOM 589 C C . GLY A 1 79 ? -6.943 6.583 -16.673 1.00 66.56 79 GLY A C 1
ATOM 590 O O . GLY A 1 79 ? -5.902 6.578 -16.011 1.00 66.56 79 GLY A O 1
ATOM 591 N N . ARG A 1 80 ? -7.514 7.727 -17.076 1.00 53.53 80 ARG A N 1
ATOM 592 C CA . ARG A 1 80 ? -6.953 9.068 -16.851 1.00 53.53 80 ARG A CA 1
ATOM 593 C C . ARG A 1 80 ? -7.163 9.478 -15.389 1.00 53.53 80 ARG A C 1
ATOM 595 O O . ARG A 1 80 ? -8.244 9.898 -15.004 1.00 53.53 80 ARG A O 1
ATOM 602 N N . GLY A 1 81 ? -6.121 9.335 -14.573 1.00 63.38 81 GLY A N 1
ATOM 603 C CA . GLY A 1 81 ? -6.160 9.655 -13.140 1.00 63.38 81 GLY A CA 1
ATOM 604 C C . GLY A 1 81 ? -5.037 9.001 -12.334 1.00 63.38 81 GLY A C 1
ATOM 605 O O . GLY A 1 81 ? -4.573 9.591 -11.361 1.00 63.38 81 GLY A O 1
ATOM 606 N N . ASN A 1 82 ? -4.548 7.840 -12.792 1.00 72.06 82 ASN A N 1
ATOM 607 C CA . ASN A 1 82 ? -3.442 7.067 -12.205 1.00 72.06 82 ASN A CA 1
ATOM 608 C C . ASN A 1 82 ? -3.573 6.834 -10.682 1.00 72.06 82 ASN A C 1
ATOM 610 O O . ASN A 1 82 ? -2.582 6.873 -9.951 1.00 72.06 82 ASN A O 1
ATOM 614 N N . ARG A 1 83 ? -4.812 6.656 -10.204 1.00 87.25 83 ARG A N 1
ATOM 615 C CA . ARG A 1 83 ? -5.137 6.321 -8.813 1.00 87.25 83 ARG A CA 1
ATOM 616 C C . ARG A 1 83 ? -5.417 4.831 -8.719 1.00 87.25 83 ARG A C 1
ATOM 618 O O . ARG A 1 83 ? -6.215 4.317 -9.499 1.00 87.25 83 ARG A O 1
ATOM 625 N N . ALA A 1 84 ? -4.717 4.159 -7.823 1.00 89.69 84 ALA A N 1
ATOM 626 C CA . ALA A 1 84 ? -4.930 2.763 -7.501 1.00 89.69 84 ALA A CA 1
ATOM 627 C C . ALA A 1 84 ? -5.722 2.656 -6.200 1.00 89.69 84 ALA A C 1
ATOM 629 O O . ALA A 1 84 ? -5.562 3.490 -5.308 1.00 89.69 84 ALA A O 1
ATOM 630 N N . LEU A 1 85 ? -6.517 1.594 -6.088 1.00 91.44 85 LEU A N 1
ATOM 631 C CA . LEU A 1 85 ? -7.130 1.233 -4.819 1.00 91.44 85 LEU A CA 1
ATOM 632 C C . LEU A 1 85 ? -6.153 0.350 -4.051 1.00 91.44 85 LEU A C 1
ATOM 634 O O . LEU A 1 85 ? -5.663 -0.652 -4.584 1.00 91.44 85 LEU A O 1
ATOM 638 N N . VAL A 1 86 ? -5.871 0.741 -2.812 1.00 92.38 86 VAL A N 1
ATOM 639 C CA . VAL A 1 86 ? -5.027 -0.012 -1.885 1.00 92.38 86 VAL A CA 1
ATOM 640 C C . VAL A 1 86 ? -5.743 -0.099 -0.543 1.00 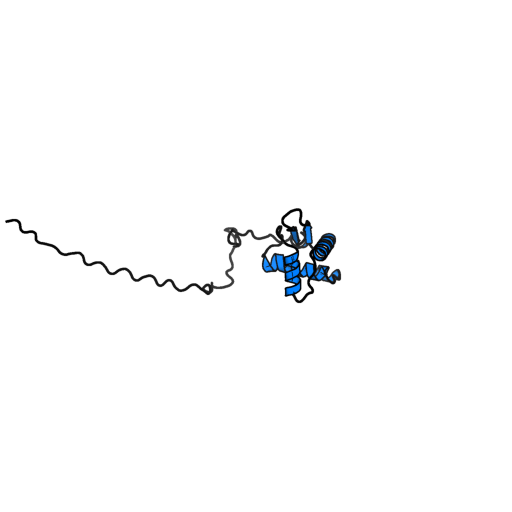92.38 86 VAL A C 1
ATOM 642 O O . VAL A 1 86 ? -6.175 0.917 0.001 1.00 92.38 86 VAL A O 1
ATOM 645 N N . ALA A 1 87 ? -5.845 -1.306 0.003 1.00 91.75 87 ALA A N 1
ATOM 646 C CA . ALA A 1 87 ? -6.365 -1.535 1.347 1.00 91.75 87 ALA A CA 1
ATOM 647 C C . ALA A 1 87 ? -5.462 -2.488 2.128 1.00 91.75 87 ALA A C 1
ATOM 649 O O . ALA A 1 87 ? -4.732 -3.289 1.544 1.00 91.75 87 ALA A O 1
ATOM 650 N N . ILE A 1 88 ? -5.513 -2.422 3.456 1.00 91.00 88 ILE A N 1
ATOM 651 C CA . ILE A 1 88 ? -4.980 -3.496 4.297 1.00 91.00 88 ILE A CA 1
ATOM 652 C C . ILE A 1 88 ? -5.918 -4.694 4.147 1.00 91.00 88 ILE A C 1
ATOM 654 O O . ILE A 1 88 ? -7.128 -4.542 4.280 1.00 91.00 88 ILE A O 1
ATOM 658 N N . HIS A 1 89 ? -5.362 -5.875 3.871 1.00 91.88 89 HIS A N 1
ATOM 659 C CA . HIS A 1 89 ? -6.175 -7.061 3.609 1.00 91.88 89 HIS A CA 1
ATOM 660 C C . HIS A 1 89 ? -7.074 -7.408 4.803 1.00 91.88 89 HIS A C 1
ATOM 662 O O . HIS A 1 89 ? -6.618 -7.391 5.954 1.00 91.88 89 HIS A O 1
ATOM 668 N N . ARG A 1 90 ? -8.319 -7.805 4.509 1.00 87.81 90 ARG A N 1
ATOM 669 C CA . ARG A 1 90 ? -9.391 -8.088 5.486 1.00 87.81 90 ARG A CA 1
ATOM 670 C C . ARG A 1 90 ? -8.978 -8.938 6.692 1.00 87.81 90 ARG A C 1
ATOM 672 O O . ARG A 1 90 ? -9.301 -8.599 7.819 1.00 87.81 90 ARG A O 1
ATOM 679 N N . ARG A 1 91 ? -8.108 -9.936 6.497 1.00 87.31 91 ARG A N 1
ATOM 680 C CA . ARG A 1 91 ? -7.600 -10.808 7.580 1.00 87.31 91 ARG A CA 1
ATOM 681 C C . ARG A 1 91 ? -6.903 -10.075 8.738 1.00 87.31 91 ARG A C 1
ATOM 683 O O . ARG A 1 91 ? -6.650 -10.679 9.772 1.00 87.31 91 ARG A O 1
ATOM 690 N N . PHE A 1 92 ? -6.495 -8.820 8.541 1.00 84.94 92 PHE A N 1
ATOM 691 C CA . PHE A 1 92 ? -5.880 -7.989 9.581 1.00 84.94 92 PHE A CA 1
ATOM 692 C C . PHE A 1 92 ? -6.817 -6.921 10.151 1.00 84.94 92 PHE A C 1
ATOM 694 O O . PHE A 1 92 ? -6.397 -6.194 11.049 1.00 84.94 92 PHE A O 1
ATOM 701 N N . VAL A 1 93 ? -8.029 -6.792 9.612 1.00 82.88 93 VAL A N 1
ATOM 702 C CA . VAL A 1 93 ? -8.998 -5.745 9.963 1.00 82.88 93 VAL A CA 1
ATOM 703 C C . VAL A 1 93 ? -10.403 -6.284 10.248 1.00 82.88 93 VAL A C 1
ATOM 705 O O . VAL A 1 93 ? -11.227 -5.511 10.709 1.00 82.88 93 VAL A O 1
ATOM 708 N N . ASP A 1 94 ? -10.679 -7.574 10.031 1.00 75.56 94 ASP A N 1
ATOM 709 C CA . ASP A 1 94 ? -12.006 -8.175 10.252 1.00 75.56 94 ASP A CA 1
ATOM 710 C C . ASP A 1 94 ? -12.480 -8.061 11.715 1.00 75.56 94 ASP A C 1
ATOM 712 O O . ASP A 1 94 ? -13.672 -7.903 11.958 1.00 75.56 94 ASP A O 1
ATOM 716 N N . ASP A 1 95 ? -11.556 -8.038 12.681 1.00 71.38 95 ASP A N 1
ATOM 717 C CA . ASP A 1 95 ? -11.869 -7.812 14.103 1.00 71.38 95 ASP A CA 1
ATOM 718 C C . ASP A 1 95 ? -11.878 -6.317 14.495 1.00 71.38 95 ASP A C 1
ATOM 720 O O . ASP A 1 95 ? -11.962 -5.974 15.675 1.00 71.38 95 ASP A O 1
ATOM 724 N N . ILE A 1 96 ? -11.731 -5.406 13.526 1.00 67.38 96 ILE A N 1
ATOM 725 C CA . ILE A 1 96 ? -11.630 -3.961 13.750 1.00 67.38 96 ILE A CA 1
ATOM 726 C C . ILE A 1 96 ? -12.869 -3.275 13.181 1.00 67.38 96 ILE A C 1
ATOM 728 O O . ILE A 1 96 ? -12.981 -3.027 11.980 1.00 67.38 96 ILE A O 1
ATOM 732 N N . GLU A 1 97 ? -13.780 -2.884 14.067 1.00 63.34 97 GLU A N 1
ATOM 733 C CA . GLU A 1 97 ? -14.905 -2.036 13.689 1.00 63.34 97 GLU A CA 1
ATOM 734 C C . GLU A 1 97 ? -14.406 -0.598 13.463 1.00 63.34 97 GLU A C 1
ATOM 736 O O . GLU A 1 97 ? -13.928 0.082 14.377 1.00 63.34 97 GLU A O 1
ATOM 741 N N . VAL A 1 98 ? -14.453 -0.130 12.211 1.00 64.56 98 VAL A N 1
ATOM 742 C CA . VAL A 1 98 ? -14.026 1.230 11.866 1.00 64.56 98 VAL A CA 1
ATOM 743 C C . VAL A 1 98 ? -15.056 2.217 12.401 1.00 64.56 98 VAL A C 1
ATOM 745 O O . VAL A 1 98 ? -16.171 2.307 11.891 1.00 64.56 98 VAL A O 1
ATOM 748 N N . LEU A 1 99 ? -14.657 3.000 13.402 1.00 67.50 99 LEU A N 1
ATOM 749 C CA . LEU A 1 99 ? -15.480 4.079 13.934 1.00 67.50 99 LEU A CA 1
ATOM 750 C C . LEU A 1 99 ? -15.831 5.067 12.815 1.00 67.50 99 LEU A C 1
ATOM 752 O O . LEU A 1 99 ? -14.939 5.653 12.188 1.00 67.50 99 LEU A O 1
ATOM 756 N N . GLN A 1 100 ? -17.133 5.249 12.571 1.00 63.28 100 GLN A N 1
ATOM 757 C CA . GLN A 1 100 ? -17.618 6.218 11.593 1.00 63.28 100 GLN A CA 1
ATOM 758 C C . GLN A 1 100 ? -17.124 7.616 11.958 1.00 63.28 100 GLN A C 1
ATOM 760 O O . GLN A 1 100 ? -16.934 7.935 13.131 1.00 63.28 100 GLN A O 1
ATOM 765 N N . ARG A 1 101 ? -16.894 8.458 10.950 1.00 66.81 101 ARG A N 1
ATOM 766 C CA . ARG A 1 101 ? -16.478 9.845 11.148 1.00 66.81 101 ARG A CA 1
ATOM 767 C C . ARG A 1 101 ? -17.396 10.795 10.400 1.00 66.81 101 ARG A C 1
ATOM 769 O O . ARG A 1 101 ? -17.875 10.457 9.321 1.00 66.81 101 ARG A O 1
ATOM 776 N N . ASP A 1 102 ? -17.627 11.962 10.984 1.00 73.31 102 ASP A N 1
ATOM 777 C CA . ASP A 1 102 ? -18.363 13.040 10.338 1.00 73.31 102 ASP A CA 1
ATOM 778 C C . ASP A 1 102 ? -17.528 13.705 9.230 1.00 73.31 102 ASP A C 1
ATOM 780 O O . ASP A 1 102 ? -16.349 13.399 9.019 1.00 73.31 102 ASP A O 1
ATOM 784 N N . GLU A 1 103 ? -18.144 14.646 8.520 1.00 65.81 103 GLU A N 1
ATOM 785 C CA . GLU A 1 103 ? -17.533 15.404 7.420 1.00 65.81 103 GLU A CA 1
ATOM 786 C C . GLU A 1 103 ? -16.297 16.214 7.858 1.00 65.81 103 GLU A C 1
ATOM 788 O O . GLU A 1 103 ? -15.456 16.574 7.035 1.00 65.81 103 GLU A O 1
ATOM 793 N N . THR A 1 104 ? -16.156 16.468 9.163 1.00 65.12 104 THR A N 1
ATOM 794 C CA . THR A 1 104 ? -15.015 17.165 9.773 1.00 65.12 104 THR A CA 1
ATOM 795 C C . THR A 1 104 ? -13.921 16.210 10.261 1.00 65.12 104 THR A C 1
ATOM 797 O O . THR A 1 104 ? -12.877 16.649 10.744 1.00 65.12 104 THR A O 1
ATOM 800 N N . GLY A 1 105 ? -14.133 14.898 10.118 1.00 55.53 105 GLY A N 1
ATOM 801 C CA . GLY A 1 105 ? -13.209 13.850 10.531 1.00 55.53 105 GLY A CA 1
ATOM 802 C C . GLY A 1 105 ? -13.298 13.473 12.012 1.00 55.53 105 GLY A C 1
ATOM 803 O O . GLY A 1 105 ? -12.412 12.757 12.492 1.00 55.53 105 GLY A O 1
ATOM 804 N N . ARG A 1 106 ? -14.330 13.914 12.745 1.00 68.62 106 ARG A N 1
ATOM 805 C CA . ARG A 1 106 ? -14.556 13.497 14.139 1.00 68.62 106 ARG A CA 1
ATOM 806 C C . ARG A 1 106 ? -15.254 12.154 14.189 1.00 68.62 106 ARG A C 1
ATOM 808 O O . ARG A 1 106 ? -16.150 11.897 13.400 1.00 68.62 106 ARG A O 1
ATOM 815 N N . VAL A 1 107 ? -14.868 11.321 15.151 1.00 67.69 107 VAL A N 1
ATOM 816 C CA . VAL A 1 107 ? -15.527 10.037 15.411 1.00 67.69 107 VAL A CA 1
ATOM 817 C C . VAL A 1 107 ? -16.985 10.266 15.811 1.00 67.69 107 VAL A C 1
ATOM 819 O O . VAL A 1 107 ? -17.263 10.961 16.787 1.00 67.69 107 VAL A O 1
ATOM 822 N N . ILE A 1 108 ? -17.899 9.655 15.063 1.00 73.12 108 ILE A N 1
ATOM 823 C CA . ILE A 1 108 ? -19.312 9.539 15.399 1.00 73.12 108 ILE A CA 1
ATOM 824 C C . ILE A 1 108 ? -19.411 8.473 16.487 1.00 73.12 108 ILE A C 1
ATOM 826 O O . ILE A 1 108 ? -19.229 7.282 16.239 1.00 73.12 108 ILE A O 1
ATOM 830 N N . VAL A 1 109 ? -19.660 8.925 17.710 1.00 72.44 109 VAL A N 1
ATOM 831 C CA . VAL A 1 109 ? -19.921 8.061 18.862 1.00 72.44 109 VAL A CA 1
ATOM 832 C C . VAL A 1 109 ? -21.433 7.856 18.996 1.00 72.44 109 VAL A C 1
ATOM 834 O O . VAL A 1 109 ? -22.179 8.836 18.901 1.00 72.44 109 VAL A O 1
ATOM 837 N N . PRO A 1 110 ? -21.915 6.620 19.228 1.00 67.19 110 PRO A N 1
ATOM 838 C CA . PRO A 1 110 ? -23.305 6.402 19.605 1.00 67.19 110 PRO A CA 1
ATOM 839 C C . PRO A 1 110 ? -23.641 7.204 20.868 1.00 67.19 110 PRO A C 1
ATOM 841 O O . PRO A 1 110 ? -22.796 7.354 21.747 1.00 67.19 110 PRO A O 1
ATOM 844 N N . ALA A 1 111 ? -24.883 7.677 21.003 1.00 67.00 111 ALA A N 1
ATOM 845 C CA . ALA A 1 111 ? -25.305 8.471 22.166 1.00 67.00 111 ALA A CA 1
ATOM 846 C C . ALA A 1 111 ? -25.139 7.736 23.516 1.00 67.00 111 ALA A C 1
ATOM 848 O O . ALA A 1 111 ? -25.089 8.374 24.562 1.00 67.00 111 ALA A O 1
ATOM 849 N N . SER A 1 112 ? -25.046 6.404 23.490 1.00 68.94 112 SER A N 1
ATOM 850 C CA . SER A 1 112 ? -24.805 5.542 24.651 1.00 68.94 112 SER A CA 1
ATOM 851 C C . SER A 1 112 ? -23.323 5.300 24.960 1.00 68.94 112 SER A C 1
ATOM 853 O O . SER A 1 112 ? -23.020 4.584 25.911 1.00 68.94 112 SER A O 1
ATOM 855 N N . ALA A 1 113 ? -22.398 5.808 24.143 1.00 67.62 113 ALA A N 1
ATOM 856 C CA . ALA A 1 113 ? -20.973 5.571 24.324 1.00 67.62 113 ALA A CA 1
ATOM 857 C C . ALA A 1 113 ? -20.404 6.473 25.424 1.00 67.62 113 ALA A C 1
ATOM 859 O O . ALA A 1 113 ? -20.560 7.694 25.404 1.00 67.62 113 ALA A O 1
ATOM 860 N N . GLU A 1 114 ? -19.700 5.865 26.373 1.00 56.03 114 GLU A N 1
ATOM 861 C CA . GLU A 1 114 ? -19.006 6.582 27.434 1.00 56.03 114 GLU A CA 1
ATOM 862 C C . GLU A 1 114 ? -17.733 7.229 26.858 1.00 56.03 114 GLU A C 1
ATOM 864 O O . GLU A 1 114 ? -16.783 6.551 26.462 1.00 56.03 114 GLU A O 1
ATOM 869 N N . SER A 1 115 ? -17.723 8.559 26.730 1.00 59.12 115 SER A N 1
ATOM 870 C CA . SER A 1 115 ? -16.572 9.291 26.194 1.00 59.12 115 SER A CA 1
ATOM 871 C C . SER A 1 115 ? -15.542 9.553 27.291 1.00 59.12 115 SER A C 1
ATOM 873 O O . SER A 1 115 ? -15.812 10.306 28.229 1.00 59.12 115 SER A O 1
ATOM 875 N N . VAL A 1 116 ? -14.337 9.000 27.157 1.00 49.19 116 VAL A N 1
ATOM 876 C CA . VAL A 1 116 ? -13.224 9.299 28.067 1.00 49.19 116 VAL A CA 1
ATOM 877 C C . VAL A 1 116 ? -12.366 10.413 27.469 1.00 49.19 116 VAL A C 1
ATOM 879 O O . VAL A 1 116 ? -11.717 10.249 26.437 1.00 49.19 116 VAL A O 1
ATOM 882 N N . THR A 1 117 ? -12.364 11.574 28.120 1.00 56.47 117 THR A N 1
ATOM 883 C CA . THR A 1 117 ? -11.558 12.728 27.707 1.00 56.47 117 THR A CA 1
ATOM 884 C C . THR A 1 117 ? -10.138 12.576 28.254 1.00 56.47 117 THR A C 1
ATOM 886 O O . THR A 1 117 ? -9.889 12.855 29.423 1.00 56.47 117 THR A O 1
ATOM 889 N N . PHE A 1 118 ? -9.194 12.137 27.417 1.00 51.25 118 PHE A N 1
ATOM 890 C CA . PHE A 1 118 ? -7.811 11.868 27.843 1.00 51.25 118 PHE A CA 1
ATOM 891 C C . PHE A 1 118 ? -6.976 13.129 28.134 1.00 51.25 118 PHE A C 1
ATOM 893 O O . PHE A 1 118 ? -5.951 13.032 28.804 1.00 51.25 118 PHE A O 1
ATOM 900 N N . LEU A 1 119 ? -7.405 14.317 27.689 1.00 51.28 119 LEU A N 1
ATOM 901 C CA . LEU A 1 119 ? -6.749 15.589 28.005 1.00 51.28 119 LEU A CA 1
ATOM 902 C C . LEU A 1 119 ? -7.772 16.716 28.163 1.00 51.28 119 LEU A C 1
ATOM 904 O O . LEU A 1 119 ? -8.641 16.912 27.315 1.00 51.28 119 LEU A O 1
ATOM 908 N N . LYS A 1 120 ? -7.615 17.510 29.228 1.00 55.00 120 LYS A N 1
ATOM 909 C CA . LYS A 1 120 ? -8.265 18.819 29.364 1.00 55.00 120 LYS A CA 1
ATOM 910 C C . LYS A 1 120 ? -7.897 19.637 28.112 1.00 55.00 120 LYS A C 1
ATOM 912 O O . LYS A 1 120 ? -6.700 19.717 27.827 1.00 55.00 120 LYS A O 1
ATOM 917 N N . PRO A 1 121 ? -8.858 20.192 27.348 1.00 51.84 121 PRO A N 1
ATOM 918 C CA . PRO A 1 121 ? -8.548 20.868 26.096 1.00 51.84 121 PRO A CA 1
ATOM 919 C C . PRO A 1 121 ? -7.529 21.979 26.349 1.00 51.84 121 PRO A C 1
ATOM 921 O O . PRO A 1 121 ? -7.821 22.957 27.038 1.00 51.84 121 PRO A O 1
ATOM 924 N N . LEU A 1 122 ? -6.317 21.807 25.821 1.00 56.19 122 LEU A N 1
ATOM 925 C CA . LEU A 1 122 ? -5.377 22.908 25.708 1.00 56.19 122 LEU A CA 1
ATOM 926 C C . LEU A 1 122 ? -5.965 23.892 24.691 1.00 56.19 122 LEU A C 1
ATOM 928 O O . LEU A 1 122 ? -6.470 23.451 23.653 1.00 56.19 122 LEU A O 1
ATOM 932 N N . PRO A 1 123 ? -5.937 25.206 24.966 1.00 53.47 123 PRO A N 1
ATOM 933 C CA . PRO A 1 123 ? -6.367 26.184 23.982 1.00 53.47 123 PRO A CA 1
ATOM 934 C C . PRO A 1 123 ? -5.561 25.970 22.699 1.00 53.47 123 PRO A C 1
ATOM 936 O O . PRO A 1 123 ? -4.332 25.877 22.731 1.00 53.47 123 PRO A O 1
ATOM 939 N N . LEU A 1 124 ? -6.272 25.852 21.575 1.00 53.72 124 LEU A N 1
ATOM 940 C CA . LEU A 1 124 ? -5.679 25.775 20.244 1.00 53.72 124 LEU A CA 1
ATOM 941 C C . LEU A 1 124 ? -4.678 26.927 20.094 1.00 53.72 124 LEU A C 1
ATOM 943 O O . LEU A 1 124 ? -5.047 28.094 20.261 1.00 53.72 124 LEU A O 1
ATOM 947 N N . ILE A 1 125 ? -3.418 26.599 19.792 1.00 48.97 125 ILE A N 1
ATOM 948 C CA . ILE A 1 125 ? -2.379 27.589 19.497 1.00 48.97 125 ILE A CA 1
ATOM 949 C C . ILE A 1 125 ? -2.892 28.435 18.326 1.00 48.97 125 ILE A C 1
ATOM 951 O O . ILE A 1 125 ? -2.990 27.954 17.201 1.00 48.97 125 ILE A O 1
ATOM 955 N N . GLY A 1 126 ? -3.286 29.676 18.618 1.00 52.00 126 GLY A N 1
ATOM 956 C CA . GLY A 1 126 ? -3.846 30.611 17.639 1.00 52.00 126 GLY A CA 1
ATOM 957 C C . GLY A 1 126 ? -5.168 31.270 18.036 1.00 52.00 126 GLY A C 1
ATOM 958 O O . GLY A 1 126 ? -5.523 32.280 17.430 1.00 52.00 126 GLY A O 1
ATOM 959 N N . GLN A 1 127 ? -5.879 30.792 19.065 1.00 50.41 127 GLN A N 1
ATOM 960 C CA . GLN A 1 127 ? -7.031 31.539 19.581 1.00 50.41 127 GLN A CA 1
ATOM 961 C C . GLN A 1 127 ? -6.555 32.700 20.458 1.00 50.41 127 GLN A C 1
ATOM 963 O O . GLN A 1 127 ? -6.237 32.536 21.634 1.00 50.41 127 GLN A O 1
ATOM 968 N N . ARG A 1 128 ? -6.493 33.901 19.871 1.00 54.16 128 ARG A N 1
ATOM 969 C CA . ARG A 1 128 ? -6.461 35.137 20.659 1.00 54.16 128 ARG A CA 1
ATOM 970 C C . ARG A 1 128 ? -7.777 35.225 21.441 1.00 54.16 128 ARG A C 1
ATOM 972 O O . ARG A 1 128 ? -8.824 34.985 20.838 1.00 54.16 128 ARG A O 1
ATOM 979 N N . PRO A 1 129 ? -7.757 35.583 22.736 1.00 46.16 129 PRO A N 1
ATOM 980 C CA . PRO A 1 129 ? -8.981 35.884 23.459 1.00 46.16 129 PRO A CA 1
ATOM 981 C C . PRO A 1 129 ? -9.732 36.969 22.688 1.00 46.16 129 PRO A C 1
ATOM 983 O O . PRO A 1 129 ? -9.177 38.037 22.424 1.00 46.16 129 PRO A O 1
ATOM 986 N N . ILE A 1 130 ? -10.974 36.694 22.296 1.00 55.97 130 ILE A N 1
ATOM 987 C CA . ILE A 1 130 ? -11.878 37.759 21.877 1.00 55.97 130 ILE A CA 1
ATOM 988 C C . ILE A 1 130 ? -12.173 38.531 23.157 1.00 55.97 130 ILE A C 1
ATOM 990 O O . ILE A 1 130 ? -12.981 38.099 23.975 1.00 55.97 130 ILE A O 1
ATOM 994 N N . THR A 1 131 ? -11.471 39.639 23.375 1.00 57.62 131 THR A N 1
ATOM 995 C CA . THR A 1 131 ? -11.884 40.606 24.385 1.00 57.62 131 THR A CA 1
ATOM 996 C C . THR A 1 131 ? -13.262 41.109 23.950 1.00 57.62 131 THR A C 1
ATOM 998 O O . THR A 1 131 ? -13.365 41.646 22.842 1.00 57.62 131 THR A O 1
ATOM 1001 N N . PRO A 1 132 ? -14.337 40.911 24.733 1.00 55.25 132 PRO A N 1
ATOM 1002 C CA . PRO A 1 132 ? -15.624 41.488 24.384 1.00 55.25 132 PRO A CA 1
ATOM 1003 C C . PRO A 1 132 ? -15.463 43.008 24.325 1.00 55.25 132 PRO A C 1
ATOM 1005 O O . PRO A 1 132 ? -14.872 43.615 25.222 1.00 55.25 132 PRO A O 1
ATOM 1008 N N . LEU A 1 133 ? -15.939 43.612 23.235 1.00 53.47 133 LEU A N 1
ATOM 1009 C CA . LEU A 1 133 ? -15.945 45.061 23.078 1.00 53.47 133 LEU A CA 1
ATOM 1010 C C . LEU A 1 133 ? -16.718 45.655 24.273 1.00 53.47 133 LEU A C 1
ATOM 1012 O O . LEU A 1 133 ? -17.829 45.186 24.543 1.00 53.47 133 LEU A O 1
ATOM 1016 N N . PRO A 1 134 ? -16.164 46.632 25.016 1.00 59.12 134 PRO A N 1
ATOM 1017 C CA . PR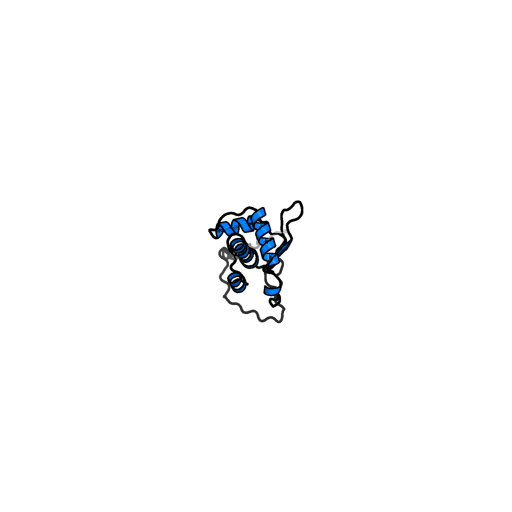O A 1 134 ? -16.899 47.260 26.104 1.00 59.12 134 PRO A CA 1
ATOM 1018 C C . PRO A 1 134 ? -18.215 47.837 25.559 1.00 59.12 134 PRO A C 1
ATOM 1020 O O . PRO A 1 134 ? -18.226 48.367 24.442 1.00 59.12 134 PRO A O 1
ATOM 1023 N N . PRO A 1 135 ? -19.331 47.707 26.300 1.00 64.50 135 PRO A N 1
ATOM 1024 C CA . PRO A 1 135 ? -20.628 48.184 25.844 1.00 64.50 135 PRO A CA 1
ATOM 1025 C C . PRO A 1 135 ? -20.535 49.669 25.488 1.00 64.50 135 PRO A C 1
ATOM 1027 O O . PRO A 1 135 ? -19.957 50.460 26.236 1.00 64.50 135 PRO A O 1
ATOM 1030 N N . ALA A 1 136 ? -21.079 50.029 24.323 1.00 59.09 136 ALA A N 1
ATOM 1031 C CA . ALA A 1 136 ? -21.112 51.408 23.860 1.00 59.09 136 ALA A CA 1
ATOM 1032 C C . ALA A 1 136 ? -21.718 52.301 24.950 1.00 59.09 136 ALA A C 1
ATOM 1034 O O . ALA A 1 136 ? -22.769 51.981 25.513 1.00 59.09 136 ALA A O 1
ATOM 1035 N N . ALA A 1 137 ? -21.032 53.402 25.262 1.00 65.06 137 ALA A N 1
ATOM 1036 C CA . ALA A 1 137 ? -21.504 54.361 26.248 1.00 65.06 137 ALA A CA 1
ATOM 1037 C C . ALA A 1 137 ? -22.925 54.830 25.878 1.00 65.06 137 ALA A C 1
ATOM 1039 O O . ALA A 1 137 ? -23.185 55.099 24.699 1.00 65.06 137 ALA A O 1
ATOM 1040 N N . PRO A 1 138 ? -23.852 54.925 26.848 1.00 57.31 138 PRO A N 1
ATOM 1041 C CA . PRO A 1 138 ? -25.203 55.383 26.573 1.00 57.31 138 PRO A CA 1
ATOM 1042 C C . PRO A 1 138 ? -25.150 56.796 25.993 1.00 57.31 138 PRO A C 1
ATOM 1044 O O . PRO A 1 138 ? -24.597 57.717 26.594 1.00 57.31 138 PRO A O 1
ATOM 1047 N N . THR A 1 139 ? -25.716 56.959 24.800 1.00 55.25 139 THR A N 1
ATOM 1048 C CA . THR A 1 139 ? -25.847 58.256 24.140 1.00 55.25 139 THR A CA 1
ATOM 1049 C C . THR A 1 139 ? -26.709 59.161 25.029 1.00 55.25 139 THR A C 1
ATOM 1051 O O . THR A 1 139 ? -27.806 58.742 25.421 1.00 55.25 139 THR A O 1
ATOM 1054 N N . PRO A 1 140 ? -26.261 60.376 25.391 1.00 52.72 140 PRO A N 1
ATOM 1055 C CA . PRO A 1 140 ? -27.081 61.281 26.183 1.00 52.72 140 PRO A CA 1
ATOM 1056 C C . PRO A 1 140 ? -28.342 61.640 25.390 1.00 52.72 140 PRO A C 1
ATOM 1058 O O . PRO A 1 140 ? -28.267 62.064 24.236 1.00 52.72 140 PRO A O 1
ATOM 1061 N N . ARG A 1 141 ? -29.517 61.439 26.002 1.00 52.22 141 ARG A N 1
ATOM 1062 C CA . ARG A 1 141 ? -30.792 61.856 25.406 1.00 52.22 141 ARG A CA 1
ATOM 1063 C C . ARG A 1 141 ? -30.783 63.382 25.262 1.00 52.22 141 ARG A C 1
ATOM 1065 O O . ARG A 1 141 ? -30.485 64.056 26.250 1.00 52.22 141 ARG A O 1
ATOM 1072 N N . PRO A 1 142 ? -31.129 63.940 24.093 1.00 48.34 142 PRO A N 1
ATOM 1073 C CA . PRO A 1 142 ? -31.254 65.382 23.947 1.00 48.34 142 PRO A CA 1
ATOM 1074 C C . PRO A 1 142 ? -32.378 65.898 24.855 1.00 48.34 142 PRO A C 1
ATOM 1076 O O . PRO A 1 142 ? -33.530 65.479 24.736 1.00 48.34 142 PRO A O 1
ATOM 1079 N N . GLN A 1 143 ? -32.038 66.799 25.778 1.00 52.94 143 GLN A N 1
ATOM 1080 C CA . GLN A 1 143 ? -33.025 67.652 26.430 1.00 52.94 143 GLN A CA 1
ATOM 1081 C C . GLN A 1 143 ? -33.396 68.776 25.464 1.00 52.94 143 GLN A C 1
ATOM 1083 O O . GLN A 1 143 ? -32.542 69.566 25.074 1.00 52.94 143 GLN A O 1
ATOM 1088 N N . ALA A 1 144 ? -34.675 68.863 25.113 1.00 42.66 144 ALA A N 1
ATOM 1089 C CA . ALA A 1 144 ? -35.264 70.074 24.566 1.00 42.66 144 ALA A CA 1
ATOM 1090 C C . ALA A 1 144 ? -36.710 70.179 25.062 1.00 42.66 144 ALA A C 1
ATOM 1092 O O . ALA A 1 144 ? -37.637 69.637 24.466 1.00 42.66 144 ALA A O 1
ATOM 1093 N N . THR A 1 145 ? -36.882 70.879 26.182 1.00 44.44 145 THR A N 1
ATOM 1094 C CA . THR A 1 145 ? -38.153 71.490 26.569 1.00 44.44 145 THR A CA 1
ATOM 1095 C C . THR A 1 145 ? -37.971 72.988 26.400 1.00 44.44 145 THR A C 1
ATOM 1097 O O . THR A 1 145 ? -37.246 73.590 27.183 1.00 44.44 145 THR A O 1
ATOM 1100 N N . LEU A 1 146 ? -38.565 73.566 25.360 1.00 44.69 146 LEU A N 1
ATOM 1101 C CA . LEU A 1 146 ? -39.457 74.729 25.416 1.00 44.69 146 LEU A CA 1
ATOM 1102 C C . LEU A 1 146 ? -39.705 75.172 23.973 1.00 44.69 146 LEU A C 1
ATOM 1104 O O . LEU A 1 146 ? -38.813 75.727 23.340 1.00 44.69 146 LEU A O 1
ATOM 1108 N N . ASP A 1 147 ? -40.923 74.967 23.484 1.00 42.19 147 ASP A N 1
ATOM 1109 C CA . ASP A 1 147 ? -41.440 75.792 22.400 1.00 42.19 147 ASP A CA 1
ATOM 1110 C C . ASP A 1 147 ? -42.557 76.651 22.993 1.00 42.19 147 ASP A C 1
ATOM 1112 O O . ASP A 1 147 ? -43.551 76.151 23.529 1.00 42.19 147 ASP A O 1
ATOM 1116 N N . ARG A 1 148 ? -42.308 77.960 23.014 1.00 39.72 148 ARG A N 1
ATOM 1117 C CA . ARG A 1 148 ? -43.227 78.993 23.493 1.00 39.72 148 ARG A CA 1
ATOM 1118 C C . ARG A 1 148 ? -44.314 79.164 22.432 1.00 39.72 148 ARG A C 1
ATOM 1120 O O . ARG A 1 148 ? -44.017 79.552 21.308 1.00 39.72 148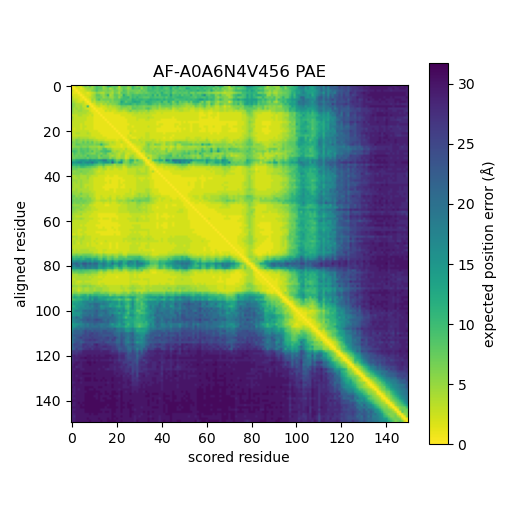 ARG A O 1
ATOM 1127 N N . ARG A 1 149 ? -45.576 78.953 22.806 1.00 39.25 149 ARG A N 1
ATOM 1128 C CA . ARG A 1 149 ? -46.718 79.593 22.137 1.00 39.25 149 ARG A CA 1
ATOM 1129 C C . ARG A 1 149 ? -47.109 80.834 22.935 1.00 39.25 149 ARG A C 1
ATOM 1131 O O . ARG A 1 149 ? -47.273 80.719 24.149 1.00 39.25 149 ARG A O 1
ATOM 1138 N N . GLY A 1 150 ? -47.304 81.956 22.241 1.00 37.94 150 GLY A N 1
ATOM 1139 C CA . GLY A 1 150 ? -47.833 83.213 22.783 1.00 37.94 150 GLY A CA 1
ATOM 1140 C C . GLY A 1 150 ? -46.912 84.385 22.524 1.00 37.94 150 GLY A C 1
ATOM 1141 O O . GLY A 1 150 ? -46.030 84.604 23.381 1.00 37.94 150 GLY A O 1
#

Foldseek 3Di:
DVVVVVVVVDDDLLVLLLVLLVCVACNPVVHQKDQFDALVSSQVSSVVVVHHGDDSVSSLVSQVVCVVVQQWDWDADDDDRRTIIIGGGCVVPVPPDDFDADPVRHGDDDPPDDDDDPDDDDPDVPDDPPPPDPPDDDDDDDDDDDDDDD

Solvent-accessible surface area (backbone atoms only — not comparable to full-atom values): 9517 Å² total; per-residue (Å²): 106,70,70,62,47,58,76,69,64,61,55,69,65,44,39,45,50,53,52,21,50,53,42,48,29,52,66,69,64,72,30,63,61,42,67,70,45,40,58,62,59,45,25,49,45,24,35,75,72,73,45,74,78,58,54,56,73,56,49,52,51,30,44,54,55,36,30,76,69,60,55,26,43,65,45,81,50,70,73,98,77,54,32,19,33,45,28,62,20,59,94,79,42,76,92,55,84,78,74,48,57,49,99,86,68,47,74,59,69,61,95,85,58,85,82,80,78,90,61,82,83,71,80,62,93,82,73,70,81,80,72,77,76,76,79,78,76,81,75,81,76,85,86,82,89,82,85,88,84,134